Protein AF-A0A3L7NI67-F1 (afdb_monomer)

Foldseek 3Di:
DPVVCPDPVNVVVVVVVVVVVVVVVVVVPPPPPDPPDDPQLVVQLVVLVVVLVVVLVVLVVVLVVVCVVCVVCNVVSVVVSVVVNVVSVVVSVVSNVVSHDDD

Solvent-accessible surface area (backbone atoms only — not comparable to full-atom values): 5969 Å² total; per-residue (Å²): 139,71,75,68,75,75,31,71,68,51,52,51,52,53,51,52,52,49,48,52,59,57,48,53,62,59,68,68,63,63,74,73,88,68,60,95,72,68,62,69,36,65,50,45,36,51,53,51,51,52,54,46,53,53,52,51,51,54,51,50,52,55,44,52,55,49,28,71,75,40,61,93,50,26,70,60,47,52,52,53,47,50,54,55,46,50,54,53,49,54,53,44,54,54,51,42,60,70,29,48,83,83,130

Nearest PDB structures (foldseek):
  4cbk-assembly1_C  TM=9.359E-01  e=2.446E-02  Alkalihalophilus pseudofirmus OF4
  2wie-assembly1_A  TM=8.896E-01  e=1.909E-02  Limnospira platensis
  6vof-assembly1_S  TM=9.326E-01  e=3.775E-02  Spinacia oleracea
  8dbq-assembly1_O  TM=8.884E-01  e=4.274E-02  Escherichia coli
  6oqw-assembly1_S  TM=8.934E-01  e=4.838E-02  Escherichia coli

Sequence (103 aa):
MIRSILSFRTLSIIAAVSLTIFASNFAAAQDSGRSLIEFSSPFGVGLVVIGAAYGISKLAAAAYESMARQPEVAANIQLAMIIAAALIEGFTFYALFLCTPKA

Structure (mmCIF, N/CA/C/O backbone):
data_AF-A0A3L7NI67-F1
#
_entry.id   AF-A0A3L7NI67-F1
#
loop_
_atom_site.group_PDB
_atom_site.id
_atom_site.type_symbol
_atom_site.label_atom_id
_atom_site.label_alt_id
_atom_site.label_comp_id
_atom_site.label_asym_id
_atom_site.label_entity_id
_atom_site.label_seq_id
_atom_site.pdbx_PDB_ins_code
_atom_site.Cartn_x
_atom_site.Cartn_y
_atom_site.Cartn_z
_atom_site.occupancy
_atom_site.B_iso_or_equiv
_atom_site.auth_seq_id
_atom_site.auth_comp_id
_atom_site.auth_asym_id
_atom_site.auth_atom_id
_atom_site.pdbx_PDB_model_num
ATOM 1 N N . MET A 1 1 ? 62.500 17.463 -46.816 1.00 55.97 1 MET A N 1
ATOM 2 C CA . MET A 1 1 ? 61.966 16.619 -45.721 1.00 55.97 1 MET A CA 1
ATOM 3 C C . MET A 1 1 ? 60.449 16.345 -45.822 1.00 55.97 1 MET A C 1
ATOM 5 O O . MET A 1 1 ? 59.863 15.906 -44.849 1.00 55.97 1 MET A O 1
ATOM 9 N N . ILE A 1 2 ? 59.807 16.542 -46.992 1.00 59.53 2 ILE A N 1
ATOM 10 C CA . ILE A 1 2 ? 58.335 16.471 -47.166 1.00 59.53 2 ILE A CA 1
ATOM 11 C C . ILE A 1 2 ? 57.820 15.112 -47.699 1.00 59.53 2 ILE A C 1
ATOM 13 O O . ILE A 1 2 ? 56.635 14.814 -47.609 1.00 59.53 2 ILE A O 1
ATOM 17 N N . ARG A 1 3 ? 58.695 14.251 -48.246 1.00 59.72 3 ARG A N 1
ATOM 18 C CA . ARG A 1 3 ? 58.282 13.044 -48.997 1.00 59.72 3 ARG A CA 1
ATOM 19 C C . ARG A 1 3 ? 57.774 11.871 -48.140 1.00 59.72 3 ARG A C 1
ATOM 21 O O . ARG A 1 3 ? 57.184 10.953 -48.692 1.00 59.72 3 ARG A O 1
ATOM 28 N N . SER A 1 4 ? 57.969 11.896 -46.818 1.00 60.34 4 SER A N 1
ATOM 29 C CA . SER A 1 4 ? 57.535 10.806 -45.918 1.00 60.34 4 SER A CA 1
ATOM 30 C C . SER A 1 4 ? 56.039 10.875 -45.561 1.00 60.34 4 SER A C 1
ATOM 32 O O . SER A 1 4 ? 55.402 9.855 -45.301 1.00 60.34 4 SER A O 1
ATOM 34 N N . ILE A 1 5 ? 55.450 12.076 -45.610 1.00 60.53 5 ILE A N 1
ATOM 35 C CA . ILE A 1 5 ? 54.062 12.329 -45.188 1.00 60.53 5 ILE A CA 1
ATOM 36 C C . ILE A 1 5 ? 53.040 11.739 -46.182 1.00 60.53 5 ILE A C 1
ATOM 38 O O . ILE A 1 5 ? 51.957 11.343 -45.767 1.00 60.53 5 ILE A O 1
ATOM 42 N N . LEU A 1 6 ? 53.403 11.585 -47.464 1.00 63.88 6 LEU A N 1
ATOM 43 C CA . LEU A 1 6 ? 52.557 10.994 -48.518 1.00 63.88 6 LEU A CA 1
ATOM 44 C C . LEU A 1 6 ? 52.865 9.514 -48.831 1.00 63.88 6 LEU A C 1
ATOM 46 O O . LEU A 1 6 ? 52.426 8.991 -49.854 1.00 63.88 6 LEU A O 1
ATOM 50 N N . SER A 1 7 ? 53.636 8.820 -47.988 1.00 74.94 7 SER A N 1
ATOM 51 C CA . SER A 1 7 ? 53.918 7.394 -48.197 1.00 74.94 7 SER A CA 1
ATOM 52 C C . SER A 1 7 ? 52.623 6.571 -48.175 1.00 74.94 7 SER A C 1
ATOM 54 O O . SER A 1 7 ? 51.770 6.766 -47.310 1.00 74.94 7 SER A O 1
ATOM 56 N N . PHE A 1 8 ? 52.501 5.605 -49.093 1.00 74.38 8 PHE A N 1
ATOM 57 C CA . PHE A 1 8 ? 51.361 4.679 -49.197 1.00 74.38 8 PHE A CA 1
ATOM 58 C C . PHE A 1 8 ? 51.031 3.989 -47.860 1.00 74.38 8 PHE A C 1
ATOM 60 O O . PHE A 1 8 ? 49.870 3.716 -47.551 1.00 74.38 8 PHE A O 1
ATOM 67 N N . ARG A 1 9 ? 52.059 3.776 -47.025 1.00 73.31 9 ARG A N 1
ATOM 68 C CA . ARG A 1 9 ? 51.926 3.225 -45.670 1.00 73.31 9 ARG A CA 1
ATOM 69 C C . ARG A 1 9 ? 51.229 4.202 -44.721 1.00 73.31 9 ARG A C 1
ATOM 71 O O . ARG A 1 9 ? 50.341 3.796 -43.983 1.00 73.31 9 ARG A O 1
ATOM 78 N N . THR A 1 10 ? 51.594 5.480 -44.768 1.00 77.75 10 THR A N 1
ATOM 79 C CA . THR A 1 10 ? 50.996 6.536 -43.940 1.00 77.75 10 THR A CA 1
ATOM 80 C C . THR A 1 10 ? 49.548 6.794 -44.356 1.00 77.75 10 THR A C 1
ATOM 82 O O . THR A 1 10 ? 48.675 6.910 -43.500 1.00 77.75 10 THR A O 1
ATOM 85 N N . LEU A 1 11 ? 49.266 6.785 -45.663 1.00 79.88 11 LEU A N 1
ATOM 86 C CA . LEU A 1 11 ? 47.912 6.978 -46.186 1.00 79.88 11 LEU A CA 1
ATOM 87 C C . LEU A 1 11 ? 46.977 5.810 -45.826 1.00 79.88 11 LEU A C 1
ATOM 89 O O . LEU A 1 11 ? 45.840 6.045 -45.427 1.00 79.88 11 LEU A O 1
ATOM 93 N N . SER A 1 12 ? 47.472 4.567 -45.880 1.00 79.38 12 SER A N 1
ATOM 94 C CA . SER A 1 12 ? 46.704 3.384 -45.453 1.00 79.38 12 SER A CA 1
ATOM 95 C C . SER A 1 12 ? 46.355 3.414 -43.962 1.00 79.38 12 SER A C 1
ATOM 97 O O . SER A 1 12 ? 45.241 3.060 -43.587 1.00 79.38 12 SER A O 1
ATOM 99 N N . ILE A 1 13 ? 47.275 3.877 -43.108 1.00 81.94 13 ILE A N 1
ATOM 100 C CA . ILE A 1 13 ? 47.022 3.998 -41.663 1.00 81.94 13 ILE A CA 1
ATOM 101 C C . ILE A 1 13 ? 45.980 5.090 -41.388 1.00 81.94 13 ILE A C 1
ATOM 103 O O . ILE A 1 13 ? 45.050 4.863 -40.621 1.00 81.94 13 ILE A O 1
ATOM 107 N N . ILE A 1 14 ? 46.082 6.247 -42.049 1.00 85.31 14 ILE A N 1
ATOM 108 C CA . ILE A 1 14 ? 45.112 7.345 -41.893 1.00 85.31 14 ILE A CA 1
ATOM 109 C C . ILE A 1 14 ? 43.720 6.928 -42.387 1.00 85.31 14 ILE A C 1
ATOM 111 O O . ILE A 1 14 ? 42.723 7.244 -41.737 1.00 85.31 14 ILE A O 1
ATOM 115 N N . ALA A 1 15 ? 43.641 6.191 -43.498 1.00 84.25 15 ALA A N 1
ATOM 116 C CA . ALA A 1 15 ? 42.383 5.664 -44.019 1.00 84.25 15 ALA A CA 1
ATOM 117 C C . ALA A 1 15 ? 41.755 4.634 -43.066 1.00 84.25 15 ALA A C 1
ATOM 119 O O . ALA A 1 15 ? 40.558 4.710 -42.800 1.00 84.25 15 ALA A O 1
ATOM 120 N N . ALA A 1 16 ? 42.555 3.725 -42.497 1.00 81.06 16 ALA A N 1
ATOM 121 C CA . ALA A 1 16 ? 42.079 2.749 -41.518 1.00 81.06 16 ALA A CA 1
ATOM 122 C C . ALA A 1 16 ? 41.579 3.420 -40.227 1.0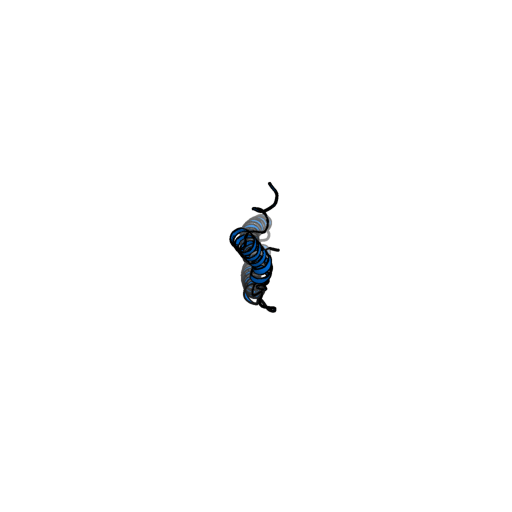0 81.06 16 ALA A C 1
ATOM 124 O O . ALA A 1 16 ? 40.510 3.069 -39.740 1.00 81.06 16 ALA A O 1
ATOM 125 N N . VAL A 1 17 ? 42.302 4.422 -39.715 1.00 83.44 17 VAL A N 1
ATOM 126 C CA . VAL A 1 17 ? 41.899 5.192 -38.523 1.00 83.44 17 VAL A CA 1
ATOM 127 C C . VAL A 1 17 ? 40.653 6.038 -38.794 1.00 83.44 17 VAL A C 1
ATOM 129 O O . VAL A 1 17 ? 39.755 6.111 -37.961 1.00 83.44 17 VAL A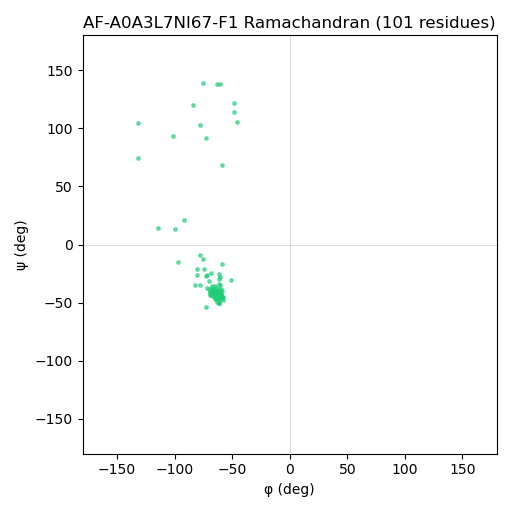 O 1
ATOM 132 N N . SER A 1 18 ? 40.548 6.653 -39.972 1.00 80.00 18 SER A N 1
ATOM 133 C CA . SER A 1 18 ? 39.346 7.412 -40.341 1.00 80.00 18 SER A CA 1
ATOM 134 C C . SER A 1 18 ? 38.137 6.492 -40.496 1.00 80.00 18 SER A C 1
ATOM 136 O O . SER A 1 18 ? 37.050 6.843 -40.049 1.00 80.00 18 SER A O 1
ATOM 138 N N . LEU A 1 19 ? 38.322 5.298 -41.068 1.00 79.06 19 LEU A N 1
ATOM 139 C CA . LEU A 1 19 ? 37.263 4.302 -41.213 1.00 79.06 19 LEU A CA 1
ATOM 140 C C . LEU A 1 19 ? 36.801 3.758 -39.858 1.00 79.06 19 LEU A C 1
ATOM 142 O O . LEU A 1 19 ? 35.599 3.599 -39.668 1.00 79.06 19 LEU A O 1
ATOM 146 N N . THR A 1 20 ? 37.706 3.514 -38.904 1.00 73.69 20 THR A N 1
ATOM 147 C CA . THR A 1 20 ? 37.312 3.073 -37.557 1.00 73.69 20 THR A CA 1
ATOM 148 C C . THR A 1 20 ? 36.559 4.163 -36.799 1.00 73.69 20 THR A C 1
ATOM 150 O O . THR A 1 20 ? 35.548 3.851 -36.177 1.00 73.69 20 THR A O 1
ATOM 153 N N . ILE A 1 21 ? 36.973 5.432 -36.915 1.00 76.44 21 ILE A N 1
ATOM 154 C CA . ILE A 1 21 ? 36.267 6.579 -36.314 1.00 76.44 21 ILE A CA 1
ATOM 155 C C . ILE A 1 21 ? 34.879 6.774 -36.953 1.00 76.44 21 ILE A C 1
ATOM 157 O O . ILE A 1 21 ? 33.893 7.024 -36.256 1.00 76.44 21 ILE A O 1
ATOM 161 N N . PHE A 1 22 ? 34.767 6.629 -38.275 1.00 71.44 22 PHE A N 1
ATOM 162 C CA . PHE A 1 22 ? 33.484 6.771 -38.969 1.00 71.44 22 PHE A CA 1
ATOM 163 C C . PHE A 1 22 ? 32.546 5.585 -38.694 1.00 71.44 22 PHE A C 1
ATOM 165 O O . PHE A 1 22 ? 31.348 5.778 -38.492 1.00 71.44 22 PHE A O 1
ATOM 172 N N . ALA A 1 23 ? 33.085 4.365 -38.609 1.00 68.19 23 ALA A N 1
ATOM 173 C CA . ALA A 1 23 ? 32.326 3.158 -38.286 1.00 68.19 23 ALA A CA 1
ATOM 174 C C . ALA A 1 23 ? 31.860 3.118 -36.820 1.00 68.19 23 ALA A C 1
ATOM 176 O O . ALA A 1 23 ? 30.770 2.608 -36.553 1.00 68.19 23 ALA A O 1
ATOM 177 N N . SER A 1 24 ? 32.613 3.702 -35.874 1.00 61.19 24 SER A N 1
ATOM 178 C CA . SER A 1 24 ? 32.171 3.798 -34.473 1.00 61.19 24 SER A CA 1
ATOM 179 C C . SER A 1 24 ? 30.878 4.601 -34.301 1.00 61.19 24 SER A C 1
ATOM 181 O O . SER A 1 24 ? 30.079 4.274 -33.427 1.00 61.19 24 SER A O 1
ATOM 183 N N . ASN A 1 25 ? 30.609 5.578 -35.175 1.00 60.25 25 ASN A N 1
ATOM 184 C CA . ASN A 1 25 ? 29.353 6.336 -35.148 1.00 60.25 25 ASN A CA 1
ATOM 185 C C . ASN A 1 25 ? 28.149 5.509 -35.635 1.00 60.25 25 ASN A C 1
ATOM 187 O O . ASN A 1 25 ? 27.028 5.758 -35.206 1.00 60.25 25 ASN A O 1
ATOM 191 N N . PHE A 1 26 ? 28.368 4.512 -36.499 1.00 57.12 26 PHE A N 1
ATOM 192 C CA . PHE A 1 26 ? 27.305 3.638 -37.010 1.00 57.12 26 PHE A CA 1
ATOM 193 C C . PHE A 1 26 ? 26.968 2.510 -36.020 1.00 57.12 26 PHE A C 1
ATOM 195 O O . PHE A 1 26 ? 25.805 2.156 -35.861 1.00 57.12 26 PHE A O 1
ATOM 202 N N . ALA A 1 27 ? 27.966 1.993 -35.291 1.00 54.97 27 ALA A N 1
ATOM 203 C CA . ALA A 1 27 ? 27.757 1.004 -34.227 1.00 54.97 27 ALA A CA 1
ATOM 204 C C . ALA A 1 27 ? 27.027 1.580 -32.994 1.00 54.97 27 ALA A C 1
ATOM 206 O O . ALA A 1 27 ? 26.362 0.843 -32.271 1.00 54.97 27 ALA A O 1
ATOM 207 N N . ALA A 1 28 ? 27.114 2.896 -32.768 1.00 56.88 28 ALA A N 1
ATOM 208 C CA . ALA A 1 28 ? 26.375 3.594 -31.714 1.00 56.88 28 ALA A CA 1
ATOM 209 C C . ALA A 1 28 ? 24.894 3.858 -32.064 1.00 56.88 28 ALA A C 1
ATOM 211 O O . ALA A 1 28 ? 24.131 4.268 -31.194 1.00 56.88 28 ALA A O 1
ATOM 212 N N . ALA A 1 29 ? 24.477 3.612 -33.313 1.00 51.41 29 ALA A N 1
ATOM 213 C CA . ALA A 1 29 ? 23.098 3.775 -33.780 1.00 51.41 29 ALA A CA 1
ATOM 214 C C . ALA A 1 29 ? 22.261 2.488 -33.649 1.00 51.41 29 ALA A C 1
ATOM 216 O O . ALA A 1 29 ? 21.251 2.324 -34.334 1.00 51.41 29 ALA A O 1
ATOM 217 N N . GLN A 1 30 ? 22.671 1.559 -32.781 1.00 53.16 30 GLN A N 1
ATOM 218 C CA . GLN A 1 30 ? 21.797 0.478 -32.351 1.00 53.16 30 GLN A CA 1
ATOM 219 C C . GLN A 1 30 ? 20.757 1.085 -31.411 1.00 53.16 30 GLN A C 1
ATOM 221 O O . GLN A 1 30 ? 21.010 1.235 -30.218 1.00 53.16 30 GLN A O 1
ATOM 226 N N . ASP A 1 31 ? 19.624 1.490 -31.993 1.00 50.50 31 ASP A N 1
ATOM 227 C CA . ASP A 1 31 ? 18.414 1.896 -31.284 1.00 50.50 31 ASP A CA 1
ATOM 228 C C . ASP A 1 31 ? 18.150 0.859 -30.194 1.00 50.50 31 ASP A C 1
ATOM 230 O O . ASP A 1 31 ? 17.841 -0.307 -30.464 1.00 50.50 31 ASP A O 1
ATOM 234 N N . SER A 1 32 ? 18.438 1.258 -28.956 1.00 57.69 32 SER A N 1
ATOM 235 C CA . SER A 1 32 ? 18.229 0.467 -27.756 1.00 57.69 32 SER A CA 1
ATOM 236 C C . SER A 1 32 ? 16.815 -0.065 -27.861 1.00 57.69 32 SER A C 1
ATOM 238 O O . SER A 1 32 ? 15.913 0.760 -27.872 1.00 57.69 32 SER A O 1
ATOM 240 N N . GLY A 1 33 ? 16.623 -1.382 -27.997 1.00 57.22 33 GLY A N 1
ATOM 241 C CA . GLY A 1 33 ? 15.329 -2.029 -28.242 1.00 57.22 33 GLY A CA 1
ATOM 242 C C . GLY A 1 33 ? 14.292 -1.743 -27.153 1.00 57.22 33 GLY A C 1
ATOM 243 O O . GLY A 1 33 ? 13.923 -2.623 -26.379 1.00 57.22 33 GLY A O 1
ATOM 244 N N . ARG A 1 34 ? 13.836 -0.495 -27.071 1.00 61.62 34 ARG A N 1
ATOM 245 C CA . ARG A 1 34 ? 12.794 -0.002 -26.195 1.00 61.62 34 ARG A CA 1
ATOM 246 C C . ARG A 1 34 ? 11.523 -0.458 -26.863 1.00 61.62 34 ARG A C 1
ATOM 248 O O . ARG A 1 34 ? 11.109 0.088 -27.884 1.00 61.62 34 ARG A O 1
ATOM 255 N N . SER A 1 35 ? 10.942 -1.516 -26.310 1.00 69.50 35 SER A N 1
ATOM 256 C CA . SER A 1 35 ? 9.592 -1.907 -26.677 1.00 69.50 35 SER A CA 1
ATOM 257 C C . SER A 1 35 ? 8.714 -0.660 -26.611 1.00 69.50 35 SER A C 1
ATOM 259 O O . SER A 1 35 ? 8.630 -0.023 -25.562 1.00 69.50 35 SER A O 1
ATOM 261 N N . LEU A 1 36 ? 8.069 -0.304 -27.725 1.00 67.00 36 LEU A N 1
ATOM 262 C CA . LEU A 1 36 ? 7.139 0.830 -27.776 1.00 67.00 36 LEU A CA 1
ATOM 263 C C . LEU A 1 36 ? 5.974 0.648 -26.785 1.00 67.00 36 LEU A C 1
ATOM 265 O O . LEU A 1 36 ? 5.283 1.608 -26.457 1.00 67.00 36 LEU A O 1
ATOM 269 N N . ILE A 1 37 ? 5.774 -0.584 -26.300 1.00 70.00 37 ILE A N 1
ATOM 270 C CA . ILE A 1 37 ? 4.844 -0.926 -25.231 1.00 70.00 37 ILE A CA 1
ATOM 271 C C . ILE A 1 37 ? 5.562 -1.821 -24.210 1.00 70.00 37 ILE A C 1
ATOM 273 O O . ILE A 1 37 ? 5.798 -3.007 -24.451 1.00 70.00 37 ILE A O 1
ATOM 277 N N . GLU A 1 38 ? 5.919 -1.261 -23.057 1.00 72.81 38 GLU A N 1
ATOM 278 C CA . GLU A 1 38 ? 6.521 -1.996 -21.942 1.00 72.81 38 GLU A CA 1
ATOM 279 C C . GLU A 1 38 ? 5.449 -2.280 -20.876 1.00 72.81 38 GLU A C 1
ATOM 281 O O . GLU A 1 38 ? 5.147 -1.449 -20.024 1.00 72.81 38 GLU A O 1
ATOM 286 N N . PHE A 1 39 ? 4.817 -3.456 -20.949 1.00 74.75 39 PHE A N 1
ATOM 287 C CA . PHE A 1 39 ? 3.720 -3.831 -20.043 1.00 74.75 39 PHE A CA 1
ATOM 288 C C . PHE A 1 39 ? 4.174 -4.195 -18.625 1.00 74.75 39 PHE A C 1
ATOM 290 O O . PHE A 1 39 ? 3.366 -4.158 -17.700 1.00 74.75 39 PHE A O 1
ATOM 297 N N . SER A 1 40 ? 5.443 -4.558 -18.438 1.00 80.88 40 SER A N 1
ATOM 298 C CA . SER A 1 40 ? 5.972 -5.086 -17.174 1.00 80.88 40 SER A CA 1
ATOM 299 C C . SER A 1 40 ? 5.812 -4.102 -16.011 1.00 80.88 40 SER A C 1
ATOM 301 O O . SER A 1 40 ? 5.350 -4.486 -14.936 1.00 80.88 40 SER A O 1
ATOM 303 N N . SER A 1 41 ? 6.141 -2.829 -16.232 1.00 85.94 41 SER A N 1
ATOM 304 C CA . SER A 1 41 ? 6.102 -1.807 -15.185 1.00 85.94 41 SER A CA 1
ATOM 305 C C . SER A 1 41 ? 4.671 -1.387 -14.797 1.00 85.94 41 SER A C 1
ATOM 307 O O . SER A 1 41 ? 4.327 -1.527 -13.617 1.00 85.94 41 SER A O 1
ATOM 309 N N . PRO A 1 42 ? 3.784 -0.967 -15.728 1.00 88.69 42 PRO A N 1
ATOM 310 C CA . PRO A 1 42 ? 2.403 -0.613 -15.385 1.00 88.69 42 PRO A CA 1
ATOM 311 C C . PRO A 1 42 ? 1.619 -1.777 -14.769 1.00 88.69 42 PRO A C 1
ATOM 313 O O . PRO A 1 42 ? 0.803 -1.571 -13.871 1.00 88.69 42 PRO A O 1
ATOM 316 N N . PHE A 1 43 ? 1.883 -3.009 -15.216 1.00 91.44 43 PHE A N 1
ATOM 317 C CA . PHE A 1 43 ? 1.252 -4.199 -14.652 1.00 91.44 43 PHE A CA 1
ATOM 318 C C . PHE A 1 43 ? 1.686 -4.447 -13.202 1.00 91.44 43 PHE A C 1
ATOM 320 O O . PHE A 1 43 ? 0.837 -4.683 -12.341 1.00 91.44 43 PHE A O 1
ATOM 327 N N . GLY A 1 44 ? 2.986 -4.326 -12.909 1.00 91.62 44 GLY A N 1
ATOM 328 C CA . GLY A 1 44 ? 3.505 -4.423 -11.542 1.00 91.62 44 GLY A CA 1
ATOM 329 C C . GLY A 1 44 ? 2.886 -3.379 -10.611 1.00 91.62 44 GLY A C 1
ATOM 330 O O . GLY A 1 44 ? 2.410 -3.725 -9.529 1.00 91.62 44 GLY A O 1
ATOM 331 N N . VAL A 1 45 ? 2.797 -2.125 -11.067 1.00 94.25 45 VAL A N 1
ATOM 332 C CA . VAL A 1 45 ? 2.118 -1.044 -10.333 1.00 94.25 45 VAL A CA 1
ATOM 333 C C . VAL A 1 45 ? 0.656 -1.402 -10.047 1.00 94.25 45 VAL A C 1
ATOM 335 O O . VAL A 1 45 ? 0.215 -1.293 -8.904 1.00 94.25 45 VAL A O 1
ATOM 338 N N . GLY A 1 46 ? -0.087 -1.887 -11.047 1.00 94.56 46 GLY A N 1
ATOM 339 C CA . GLY A 1 46 ? -1.488 -2.283 -10.880 1.00 94.56 46 GLY A CA 1
ATOM 340 C C . GLY A 1 46 ? -1.686 -3.367 -9.816 1.00 94.56 46 GLY A C 1
ATOM 341 O O . GLY A 1 46 ? -2.559 -3.235 -8.957 1.00 94.56 46 GLY A O 1
ATOM 342 N N . LEU A 1 47 ? -0.845 -4.405 -9.817 1.00 95.62 47 LEU A N 1
ATOM 343 C CA . LEU A 1 47 ? -0.913 -5.477 -8.818 1.00 95.62 47 LEU A CA 1
ATOM 344 C C . LEU A 1 47 ? -0.619 -4.978 -7.399 1.00 95.62 47 LEU A C 1
ATOM 346 O O . LEU A 1 47 ? -1.332 -5.346 -6.462 1.00 95.62 47 LEU A O 1
ATOM 350 N N . VAL A 1 48 ? 0.394 -4.121 -7.240 1.00 96.88 48 VAL A N 1
ATOM 351 C CA . VAL A 1 48 ? 0.737 -3.519 -5.943 1.00 96.88 48 VAL A CA 1
ATOM 352 C C . VAL A 1 48 ? -0.437 -2.699 -5.402 1.00 96.88 48 VAL A C 1
ATOM 354 O O . VAL A 1 48 ? -0.822 -2.876 -4.244 1.00 96.88 48 VAL A O 1
ATOM 357 N N . VAL A 1 49 ? -1.057 -1.860 -6.240 1.00 96.69 49 VAL A N 1
ATOM 358 C CA . VAL A 1 49 ? -2.209 -1.032 -5.842 1.00 96.69 49 VAL A CA 1
ATOM 359 C C . VAL A 1 49 ? -3.403 -1.892 -5.431 1.00 96.69 49 VAL A C 1
ATOM 361 O O . VAL A 1 49 ? -4.029 -1.606 -4.412 1.00 96.69 49 VAL A O 1
ATOM 364 N N . ILE A 1 50 ? -3.707 -2.963 -6.171 1.00 97.75 50 ILE A N 1
ATOM 365 C CA . ILE A 1 50 ? -4.815 -3.872 -5.833 1.00 97.75 50 ILE A CA 1
ATOM 366 C C . ILE A 1 50 ? -4.578 -4.534 -4.468 1.00 97.75 50 ILE A C 1
ATOM 368 O O . ILE A 1 50 ? -5.484 -4.556 -3.632 1.00 97.75 50 ILE A O 1
ATOM 372 N N . GLY A 1 51 ? -3.365 -5.035 -4.218 1.00 96.25 51 GLY A N 1
ATOM 373 C CA . GLY A 1 51 ? -3.011 -5.647 -2.935 1.00 96.25 51 GLY A CA 1
ATOM 374 C C . GLY A 1 51 ? -3.125 -4.666 -1.764 1.00 96.25 51 GLY A C 1
ATOM 375 O O . GLY A 1 51 ? -3.734 -4.989 -0.741 1.00 96.25 51 GLY A O 1
ATOM 376 N N . ALA A 1 52 ? -2.608 -3.447 -1.936 1.00 97.69 52 ALA A N 1
ATOM 377 C CA . ALA A 1 52 ? -2.673 -2.395 -0.925 1.00 97.69 52 ALA A CA 1
ATOM 378 C C . ALA A 1 52 ? -4.117 -1.960 -0.631 1.00 97.69 52 ALA A C 1
ATOM 380 O O . ALA A 1 52 ? -4.522 -1.911 0.532 1.00 97.69 52 ALA A O 1
ATOM 381 N N . ALA A 1 53 ? -4.917 -1.718 -1.677 1.00 97.75 53 ALA A N 1
ATOM 382 C CA . ALA A 1 53 ? -6.325 -1.341 -1.564 1.00 97.75 53 ALA A CA 1
ATOM 383 C C . ALA A 1 53 ? -7.156 -2.419 -0.847 1.00 97.75 53 ALA A C 1
ATOM 385 O O . ALA A 1 53 ? -7.996 -2.113 0.007 1.00 97.75 53 ALA A O 1
ATOM 386 N N . TYR A 1 54 ? -6.900 -3.694 -1.144 1.00 97.94 54 TYR A N 1
ATOM 387 C CA . TYR A 1 54 ? -7.556 -4.798 -0.447 1.00 97.94 54 TYR A CA 1
ATOM 388 C C . TYR A 1 54 ? -7.157 -4.863 1.037 1.00 97.94 54 TYR A C 1
ATOM 390 O O . TYR A 1 54 ? -8.023 -4.979 1.904 1.00 97.94 54 TYR A O 1
ATOM 398 N N . GLY A 1 55 ? -5.866 -4.726 1.352 1.00 96.94 55 GLY A N 1
ATOM 399 C CA . GLY A 1 55 ? -5.382 -4.734 2.735 1.00 96.94 55 GLY A CA 1
ATOM 400 C C . GLY A 1 55 ? -5.958 -3.592 3.577 1.00 96.94 55 GLY A C 1
ATOM 401 O O . GLY A 1 55 ? -6.523 -3.833 4.648 1.00 96.94 55 GLY A O 1
ATOM 402 N N . ILE A 1 56 ? -5.873 -2.354 3.076 1.00 97.94 56 ILE A N 1
ATOM 403 C CA . ILE A 1 56 ? -6.322 -1.168 3.816 1.00 97.94 56 ILE A CA 1
ATOM 404 C C . ILE A 1 56 ? -7.844 -1.144 4.002 1.00 97.94 56 ILE A C 1
ATOM 406 O O . ILE A 1 56 ? -8.323 -0.794 5.079 1.00 97.94 56 ILE A O 1
ATOM 410 N N . SER A 1 57 ? -8.619 -1.578 3.001 1.00 97.56 57 SER A N 1
ATOM 411 C CA . SER A 1 57 ? -10.085 -1.606 3.100 1.00 97.56 57 SER A CA 1
ATOM 412 C C . SER A 1 57 ? -10.574 -2.602 4.153 1.00 97.56 57 SER A C 1
ATOM 414 O O . SER A 1 57 ? -11.467 -2.280 4.937 1.00 97.56 57 SER A O 1
ATOM 416 N N . LYS A 1 58 ? -9.958 -3.789 4.236 1.00 98.00 58 LYS A N 1
ATOM 417 C CA . LYS A 1 58 ? -10.261 -4.784 5.276 1.00 98.00 58 LYS A CA 1
ATOM 418 C C . LYS A 1 58 ? -9.902 -4.281 6.671 1.00 98.00 58 LYS A C 1
ATOM 420 O O . LYS A 1 58 ? -10.691 -4.473 7.597 1.00 98.00 58 LYS A O 1
ATOM 425 N N . LEU A 1 59 ? -8.744 -3.638 6.804 1.00 98.12 59 LEU A N 1
ATOM 426 C CA . LEU A 1 59 ? -8.295 -3.035 8.055 1.00 98.12 59 LEU A CA 1
ATOM 427 C C . LEU A 1 59 ? -9.262 -1.942 8.529 1.00 98.12 59 LEU A C 1
ATOM 429 O O . LEU A 1 59 ? -9.730 -1.990 9.666 1.00 98.12 59 LEU A O 1
ATOM 433 N N . ALA A 1 60 ? -9.616 -1.008 7.644 1.00 97.88 60 ALA A N 1
ATOM 434 C CA . ALA A 1 60 ? -10.542 0.076 7.949 1.00 97.88 60 ALA A CA 1
ATOM 435 C C . ALA A 1 60 ? -11.934 -0.454 8.323 1.00 97.88 60 ALA A C 1
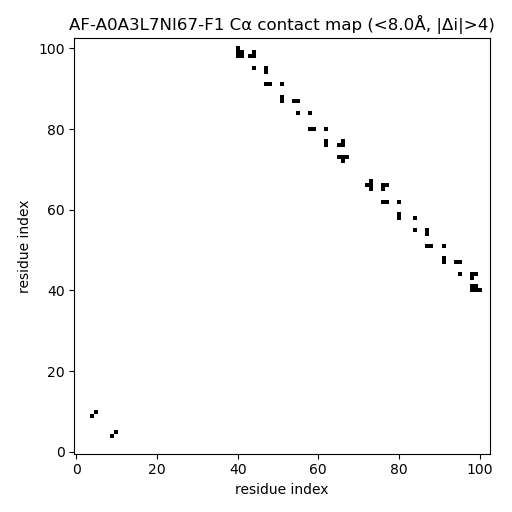ATOM 437 O O . ALA A 1 60 ? -12.491 -0.049 9.340 1.00 97.88 60 ALA A O 1
ATOM 438 N N . ALA A 1 61 ? -12.476 -1.411 7.561 1.00 98.38 61 ALA A N 1
ATOM 439 C CA . ALA A 1 61 ? -13.779 -2.009 7.856 1.00 98.38 61 ALA A CA 1
ATOM 440 C C . ALA A 1 61 ? -13.820 -2.666 9.249 1.00 98.38 61 ALA A C 1
ATOM 442 O O . ALA A 1 61 ? -14.760 -2.442 10.010 1.00 98.38 61 ALA A O 1
ATOM 443 N N . ALA A 1 62 ? -12.786 -3.435 9.609 1.00 98.25 62 ALA A N 1
ATOM 444 C CA . ALA A 1 62 ? -12.693 -4.072 10.923 1.00 98.25 62 ALA A CA 1
ATOM 445 C C . ALA A 1 62 ? -12.548 -3.050 12.064 1.00 98.25 62 ALA A C 1
ATOM 447 O O . ALA A 1 62 ? -13.151 -3.218 13.129 1.00 98.25 62 ALA A O 1
ATOM 448 N N . ALA A 1 63 ? -11.777 -1.984 11.838 1.00 98.38 63 ALA A N 1
ATOM 449 C CA . ALA A 1 63 ? -11.615 -0.908 12.805 1.00 98.38 63 ALA A CA 1
ATOM 450 C C . ALA A 1 63 ? -12.937 -0.160 13.028 1.00 98.38 63 ALA A C 1
ATOM 452 O O . ALA A 1 63 ? -13.336 0.023 14.175 1.00 98.38 63 ALA A O 1
ATOM 453 N N . TYR A 1 64 ? -13.653 0.211 11.961 1.00 98.00 64 TYR A N 1
ATOM 454 C CA . TYR A 1 64 ? -14.933 0.917 12.070 1.00 98.00 64 TYR A CA 1
ATOM 455 C C . TYR A 1 64 ? -16.010 0.090 12.774 1.00 98.00 64 TYR A C 1
ATOM 457 O O . TYR A 1 64 ? -16.670 0.611 13.670 1.00 98.00 64 TYR A O 1
ATOM 465 N N . GLU A 1 65 ? -16.138 -1.199 12.451 1.00 98.38 65 GLU A N 1
ATOM 466 C CA . GLU A 1 65 ? -17.059 -2.101 13.156 1.00 98.38 65 GLU A CA 1
ATOM 467 C C . GLU A 1 65 ? -16.717 -2.200 14.654 1.00 98.38 65 GLU A C 1
ATOM 469 O O . GLU A 1 65 ? -17.599 -2.138 15.511 1.00 98.38 65 GLU A O 1
ATOM 474 N N . SER A 1 66 ? -15.428 -2.307 14.990 1.00 97.88 66 SER A N 1
ATOM 475 C CA . SER A 1 66 ? -14.980 -2.390 16.386 1.00 97.88 66 SER A CA 1
ATOM 476 C C . SER A 1 66 ? -15.239 -1.087 17.150 1.00 97.88 66 SER A C 1
ATOM 478 O O . SER A 1 66 ? -15.724 -1.132 18.279 1.00 97.88 66 SER A O 1
ATOM 480 N N . MET A 1 67 ? -14.985 0.071 16.528 1.00 98.56 67 MET A N 1
ATOM 481 C CA . MET A 1 67 ? -15.268 1.387 17.116 1.00 98.56 67 MET A CA 1
ATOM 482 C C . MET A 1 67 ? -16.768 1.621 17.317 1.00 98.56 67 MET A C 1
ATOM 484 O O . MET A 1 67 ? -17.160 2.227 18.310 1.00 98.56 67 MET A O 1
ATOM 488 N N . ALA A 1 68 ? -17.612 1.120 16.410 1.00 98.12 68 ALA A N 1
ATOM 489 C CA . ALA A 1 68 ? -19.062 1.199 16.555 1.00 98.12 68 ALA A CA 1
ATOM 490 C C . ALA A 1 68 ? -19.581 0.338 17.721 1.00 98.12 68 ALA A C 1
ATOM 492 O O . ALA A 1 68 ? -20.526 0.732 18.402 1.00 98.12 68 ALA A O 1
ATOM 493 N N . ARG A 1 69 ? -18.962 -0.826 17.968 1.00 98.19 69 ARG A N 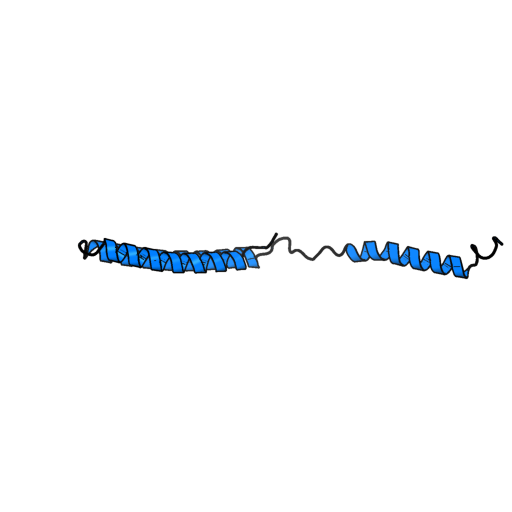1
ATOM 494 C CA . ARG A 1 69 ? -19.332 -1.732 19.072 1.00 98.19 69 ARG A CA 1
ATOM 495 C C . ARG A 1 69 ? -18.820 -1.280 20.435 1.00 98.19 69 ARG A C 1
ATOM 497 O O . ARG A 1 69 ? -19.486 -1.551 21.428 1.00 98.19 69 ARG A O 1
ATOM 504 N N . GLN A 1 70 ? -17.640 -0.667 20.476 1.00 97.69 70 GLN A N 1
ATOM 505 C CA . GLN A 1 70 ? -16.975 -0.239 21.709 1.00 97.69 70 GLN A CA 1
ATOM 506 C C . GLN A 1 70 ? -16.497 1.214 21.575 1.00 97.69 70 GLN A C 1
ATOM 508 O O . GLN A 1 70 ? -15.299 1.468 21.388 1.00 97.69 70 GLN A O 1
ATOM 513 N N . PRO A 1 71 ? -17.424 2.189 21.632 1.00 97.06 71 PRO A N 1
ATOM 514 C CA . PRO A 1 71 ? -17.088 3.602 21.470 1.00 97.06 71 PRO A CA 1
ATOM 515 C C . PRO A 1 71 ? -16.110 4.108 22.543 1.00 97.06 71 PRO A C 1
ATOM 517 O O . PRO A 1 71 ? -15.309 5.001 22.270 1.00 97.06 71 PRO A O 1
ATOM 520 N N . GLU A 1 72 ? -16.114 3.511 23.736 1.00 98.19 72 GLU A N 1
ATOM 521 C CA . GLU A 1 72 ? -15.235 3.853 24.858 1.00 98.19 72 GLU A CA 1
ATOM 522 C C . GLU A 1 72 ? -13.738 3.667 24.564 1.00 98.19 72 GLU A C 1
ATOM 524 O O . GLU A 1 72 ? -12.905 4.349 25.160 1.00 98.19 72 GLU A O 1
ATOM 529 N N . VAL A 1 73 ? -13.381 2.787 23.624 1.00 98.00 73 VAL A N 1
ATOM 530 C CA . VAL A 1 73 ? -11.987 2.539 23.213 1.00 98.00 73 VAL A CA 1
ATOM 531 C C . VAL A 1 73 ? -11.718 2.949 21.764 1.00 98.00 73 VAL A C 1
ATOM 533 O O . VAL A 1 73 ? -10.668 2.613 21.211 1.00 98.00 73 VAL A O 1
ATOM 536 N N . ALA A 1 74 ? -12.619 3.718 21.144 1.00 98.06 74 ALA A N 1
ATOM 537 C CA . ALA A 1 74 ? -12.522 4.056 19.727 1.00 98.06 74 ALA A CA 1
ATOM 538 C C . ALA A 1 74 ? -11.219 4.787 19.363 1.00 98.06 74 ALA A C 1
ATOM 540 O O . ALA A 1 74 ? -10.592 4.460 18.358 1.00 98.06 74 ALA A O 1
ATOM 541 N N . ALA A 1 75 ? -10.753 5.708 20.213 1.00 98.19 75 ALA A N 1
ATOM 542 C CA . ALA A 1 75 ? -9.494 6.423 19.993 1.00 98.19 75 ALA A CA 1
ATOM 543 C C . ALA A 1 75 ? -8.274 5.480 19.962 1.00 98.19 75 ALA A C 1
ATOM 545 O O . ALA A 1 75 ? -7.380 5.643 19.131 1.00 98.19 75 ALA A O 1
ATOM 546 N N . ASN A 1 76 ? -8.258 4.453 20.819 1.00 98.38 76 ASN A N 1
ATOM 547 C CA . ASN A 1 76 ? -7.181 3.461 20.849 1.00 98.38 76 ASN A CA 1
ATOM 548 C C . ASN A 1 76 ? -7.203 2.583 19.590 1.00 98.38 76 ASN A C 1
ATOM 550 O O . ASN A 1 76 ? -6.153 2.317 19.005 1.00 98.38 76 ASN A O 1
ATOM 554 N N . ILE A 1 77 ? -8.398 2.175 19.143 1.00 98.38 77 ILE A N 1
ATOM 555 C CA . ILE A 1 77 ? -8.578 1.416 17.896 1.00 98.38 77 ILE A CA 1
ATOM 556 C C . ILE A 1 77 ? -8.127 2.254 16.697 1.00 98.38 77 ILE A C 1
ATOM 558 O O . ILE A 1 77 ? -7.392 1.753 15.848 1.00 98.38 77 ILE A O 1
ATOM 562 N N . GLN A 1 78 ? -8.516 3.531 16.638 1.00 98.25 78 GLN A N 1
ATOM 563 C CA . GLN A 1 78 ? -8.115 4.440 15.567 1.00 98.25 78 GLN A CA 1
ATOM 564 C C . GLN A 1 78 ? -6.593 4.605 15.512 1.00 98.25 78 GLN A C 1
ATOM 566 O O . GLN A 1 78 ? -6.014 4.551 14.428 1.00 98.25 78 GLN A O 1
ATOM 571 N N . LEU A 1 79 ? -5.930 4.757 16.660 1.00 98.38 79 LEU A N 1
ATOM 572 C CA . LEU A 1 79 ? -4.474 4.870 16.716 1.00 98.38 79 LEU A CA 1
ATOM 573 C C . LEU A 1 79 ? -3.785 3.583 16.237 1.00 98.38 79 LEU A C 1
ATOM 575 O O . LEU A 1 79 ? -2.881 3.648 15.403 1.00 98.38 79 LEU A O 1
ATOM 579 N N . ALA A 1 80 ? -4.244 2.414 16.692 1.00 98.06 80 ALA A N 1
ATOM 580 C CA . ALA A 1 80 ? -3.726 1.129 16.220 1.00 98.06 80 ALA A CA 1
ATOM 581 C C . ALA A 1 80 ? -3.949 0.934 14.706 1.00 98.06 80 ALA A C 1
ATOM 583 O O . ALA A 1 80 ? -3.047 0.483 13.998 1.00 98.06 80 ALA A O 1
ATOM 584 N N . MET A 1 81 ? -5.124 1.329 14.201 1.00 98.12 81 MET A N 1
ATOM 585 C CA . MET A 1 81 ? -5.467 1.318 12.778 1.00 98.12 81 MET A CA 1
ATOM 586 C C . MET A 1 81 ? -4.523 2.216 11.971 1.00 98.12 81 MET A C 1
ATOM 588 O O . MET A 1 81 ? -4.019 1.770 10.948 1.00 98.12 81 MET A O 1
ATOM 592 N N . ILE A 1 82 ? -4.244 3.443 12.424 1.00 97.81 82 ILE A N 1
ATOM 593 C CA . ILE A 1 82 ? -3.337 4.373 11.731 1.00 97.81 82 ILE A CA 1
ATOM 594 C C . ILE A 1 82 ? -1.909 3.821 11.688 1.00 97.81 82 ILE A C 1
ATOM 596 O O . ILE A 1 82 ? -1.264 3.906 10.647 1.00 97.81 82 ILE A O 1
ATOM 600 N N . ILE A 1 83 ? -1.416 3.215 12.775 1.00 98.00 83 ILE A N 1
ATOM 601 C CA . ILE A 1 83 ? -0.087 2.580 12.779 1.00 98.00 83 ILE A CA 1
ATOM 602 C C . ILE A 1 83 ? -0.050 1.450 11.748 1.00 98.00 83 ILE A C 1
ATOM 604 O O . ILE A 1 83 ? 0.831 1.412 10.895 1.00 98.00 83 ILE A O 1
ATOM 608 N N . ALA A 1 84 ? -1.024 0.545 11.775 1.00 97.81 84 ALA A N 1
ATOM 609 C CA . ALA A 1 84 ? -1.072 -0.551 10.815 1.00 97.81 84 ALA A CA 1
ATOM 610 C C . A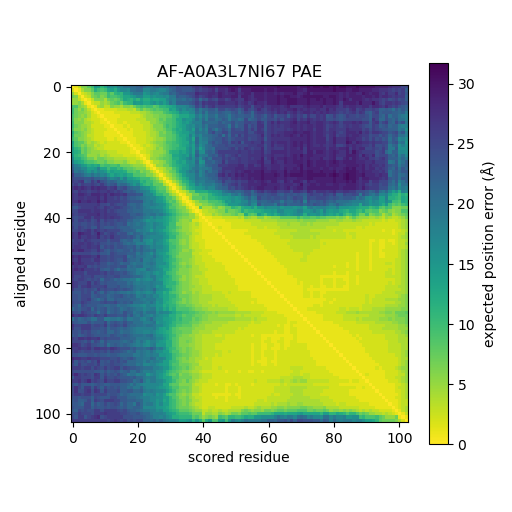LA A 1 84 ? -1.260 -0.058 9.363 1.00 97.81 84 ALA A C 1
ATOM 612 O O . ALA A 1 84 ? -0.625 -0.590 8.452 1.00 97.81 84 ALA A O 1
ATOM 613 N N . ALA A 1 85 ? -2.055 0.993 9.146 1.00 97.81 85 ALA A N 1
ATOM 614 C CA . ALA A 1 85 ? -2.205 1.658 7.854 1.00 97.81 85 ALA A CA 1
ATOM 615 C C . ALA A 1 85 ? -0.877 2.247 7.363 1.00 97.81 85 ALA A C 1
ATOM 617 O O . ALA A 1 85 ? -0.501 2.004 6.222 1.00 97.81 85 ALA A O 1
ATOM 618 N N . ALA A 1 86 ? -0.120 2.926 8.228 1.00 97.94 86 ALA A N 1
ATOM 619 C CA . ALA A 1 86 ? 1.188 3.483 7.886 1.00 97.94 86 ALA A CA 1
ATOM 620 C C . ALA A 1 86 ? 2.203 2.400 7.481 1.00 97.94 86 ALA A C 1
ATOM 622 O O . ALA A 1 86 ? 3.030 2.622 6.599 1.00 97.94 86 ALA A O 1
ATOM 623 N N . LEU A 1 87 ? 2.129 1.209 8.081 1.00 97.12 87 LEU A N 1
ATOM 624 C CA . LEU A 1 87 ? 2.959 0.059 7.705 1.00 97.12 87 LEU A CA 1
ATOM 625 C C . LEU A 1 87 ? 2.568 -0.493 6.321 1.00 97.12 87 LEU A C 1
ATOM 627 O O . LEU A 1 87 ? 3.452 -0.790 5.512 1.00 97.12 87 LEU A O 1
ATOM 631 N N . ILE A 1 88 ? 1.265 -0.583 6.022 1.00 96.88 88 ILE A N 1
ATOM 632 C CA . ILE A 1 88 ? 0.761 -0.967 4.690 1.00 96.88 88 ILE A CA 1
ATOM 633 C C . ILE A 1 88 ? 1.183 0.072 3.646 1.00 96.88 88 ILE A C 1
ATOM 635 O O . ILE A 1 88 ? 1.731 -0.294 2.605 1.00 96.88 88 ILE A O 1
ATOM 639 N N . GLU A 1 89 ? 0.965 1.358 3.920 1.00 96.44 89 GLU A N 1
ATOM 640 C CA . GLU A 1 89 ? 1.333 2.450 3.019 1.00 96.44 89 GLU A CA 1
ATOM 641 C C . GLU A 1 89 ? 2.844 2.502 2.791 1.00 96.44 89 GLU A C 1
ATOM 643 O O . GLU A 1 8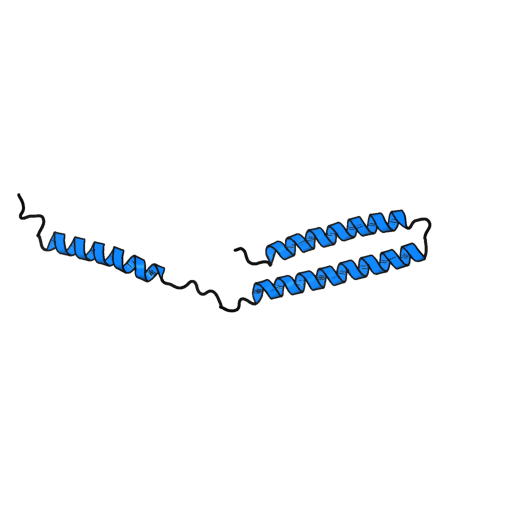9 ? 3.274 2.554 1.642 1.00 96.44 89 GLU A O 1
ATOM 648 N N . GLY A 1 90 ? 3.663 2.399 3.842 1.00 96.56 90 GLY A N 1
ATOM 649 C CA . GLY A 1 90 ? 5.123 2.431 3.733 1.00 96.56 90 GLY A CA 1
ATOM 650 C C . GLY A 1 90 ? 5.681 1.316 2.843 1.00 96.56 90 GLY A C 1
ATOM 651 O O . GLY A 1 90 ? 6.483 1.580 1.944 1.00 96.56 90 GLY A O 1
ATOM 652 N N . PHE A 1 91 ?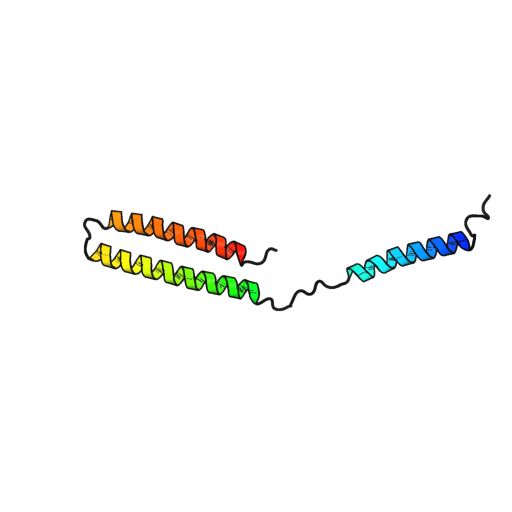 5.212 0.076 3.029 1.00 96.00 91 PHE A N 1
ATOM 653 C CA . PHE A 1 91 ? 5.576 -1.037 2.146 1.00 96.00 91 PHE A CA 1
ATOM 654 C C . PHE A 1 91 ? 5.075 -0.819 0.710 1.00 96.00 91 PHE A C 1
ATOM 656 O O . PHE A 1 91 ? 5.818 -1.046 -0.246 1.00 96.00 91 PHE A O 1
ATOM 663 N N . THR A 1 92 ? 3.838 -0.341 0.554 1.00 97.38 92 THR A N 1
ATOM 664 C CA . THR A 1 92 ? 3.225 -0.086 -0.759 1.00 97.38 92 THR A CA 1
ATOM 665 C C . THR A 1 92 ? 4.001 0.971 -1.536 1.00 97.38 92 THR A C 1
ATOM 667 O O . THR A 1 92 ? 4.318 0.758 -2.703 1.00 97.38 92 THR A O 1
ATOM 670 N N . PHE A 1 93 ? 4.373 2.081 -0.895 1.00 96.06 93 PHE A N 1
ATOM 671 C CA . PHE A 1 93 ? 5.185 3.131 -1.510 1.00 96.06 93 PHE A CA 1
ATOM 672 C C . PHE A 1 93 ? 6.543 2.602 -1.973 1.00 96.06 93 PHE A C 1
ATOM 674 O O . PHE A 1 93 ? 6.969 2.909 -3.088 1.00 96.06 93 PHE A O 1
ATOM 681 N N . TYR A 1 94 ? 7.205 1.772 -1.162 1.00 96.56 94 TYR A N 1
ATOM 682 C CA . TYR A 1 94 ? 8.465 1.146 -1.561 1.00 96.56 94 TYR A CA 1
ATOM 683 C C . TYR A 1 94 ? 8.286 0.198 -2.758 1.00 96.56 94 TYR A C 1
ATOM 685 O O . TYR A 1 94 ? 9.059 0.258 -3.714 1.00 96.56 94 TYR A O 1
ATOM 693 N N . ALA A 1 95 ? 7.238 -0.628 -2.760 1.00 96.19 95 ALA A N 1
ATOM 694 C CA . ALA A 1 95 ? 6.931 -1.514 -3.882 1.00 96.19 95 ALA A CA 1
ATOM 695 C C . ALA A 1 95 ? 6.608 -0.733 -5.171 1.00 96.19 95 ALA A C 1
ATOM 697 O O . ALA A 1 95 ? 7.122 -1.065 -6.238 1.00 96.19 95 ALA A O 1
ATOM 698 N N . LEU A 1 96 ? 5.830 0.351 -5.076 1.00 95.00 96 LEU A N 1
ATOM 699 C CA . LEU A 1 96 ? 5.547 1.242 -6.205 1.00 95.00 96 LEU A CA 1
ATOM 700 C C . LEU A 1 96 ? 6.821 1.880 -6.759 1.00 95.00 96 LEU A C 1
ATOM 702 O O . LEU A 1 96 ? 6.999 1.929 -7.976 1.00 95.00 96 LEU A O 1
ATOM 706 N N . PHE A 1 97 ? 7.732 2.317 -5.887 1.00 93.50 97 PHE A N 1
ATOM 707 C CA . PHE A 1 97 ? 9.031 2.843 -6.301 1.00 93.50 97 PHE A CA 1
ATOM 708 C C . PHE A 1 97 ? 9.859 1.811 -7.082 1.00 93.50 97 PHE A C 1
ATOM 710 O O . PHE A 1 97 ? 10.517 2.168 -8.059 1.00 93.50 97 PHE A O 1
ATOM 717 N N . LEU A 1 98 ? 9.813 0.534 -6.689 1.00 92.31 98 LEU A N 1
ATOM 718 C CA . LEU A 1 98 ? 10.501 -0.542 -7.410 1.00 92.31 98 LEU A CA 1
ATOM 719 C C . LEU A 1 98 ? 9.863 -0.851 -8.771 1.00 92.31 98 LEU A C 1
ATOM 721 O O . LEU A 1 98 ? 10.587 -1.142 -9.721 1.00 92.31 98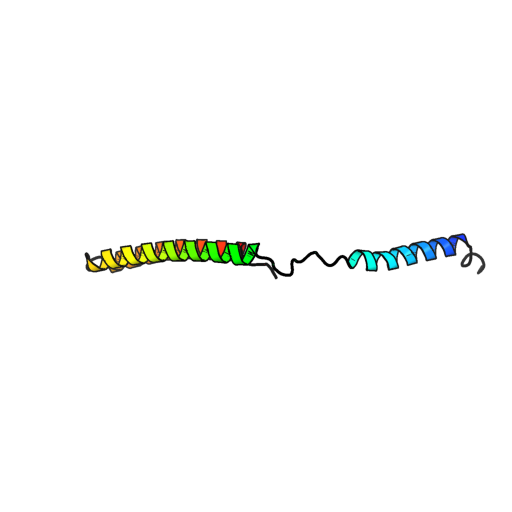 LEU A O 1
ATOM 725 N N . CYS A 1 99 ? 8.532 -0.806 -8.868 1.00 91.44 99 CYS A N 1
ATOM 726 C CA . CYS A 1 99 ? 7.809 -1.128 -10.101 1.00 91.44 99 CYS A CA 1
ATOM 727 C C . CYS A 1 99 ? 7.776 0.020 -11.117 1.00 91.44 99 CYS A C 1
ATOM 729 O O . CYS A 1 99 ? 7.539 -0.232 -12.297 1.00 91.44 99 CYS A O 1
ATOM 731 N N . THR A 1 100 ? 7.978 1.265 -10.689 1.00 87.25 100 THR A N 1
ATOM 732 C CA . THR A 1 100 ? 7.902 2.442 -11.569 1.00 87.25 100 THR A CA 1
ATOM 733 C C . THR A 1 100 ? 9.152 2.543 -12.458 1.00 87.25 100 THR A C 1
ATOM 735 O O . THR A 1 100 ? 10.261 2.313 -11.962 1.00 87.25 100 THR A O 1
ATOM 738 N N . PRO A 1 101 ? 9.027 2.896 -13.757 1.00 77.81 101 PRO A N 1
ATOM 739 C CA . PRO A 1 101 ? 10.183 3.034 -14.634 1.00 77.81 101 PRO A CA 1
ATOM 740 C C . PRO A 1 101 ? 11.084 4.157 -14.126 1.00 77.81 101 PRO A C 1
ATOM 742 O O . PRO A 1 101 ? 10.607 5.224 -13.735 1.00 77.81 101 PRO A O 1
ATOM 745 N N . LYS A 1 102 ? 12.397 3.931 -14.154 1.00 73.81 102 LYS A N 1
ATOM 746 C CA . LYS A 1 102 ? 13.369 4.987 -13.862 1.00 73.81 102 LYS A CA 1
ATOM 747 C C . LYS A 1 102 ? 13.587 5.776 -15.154 1.00 73.81 102 LYS A C 1
ATOM 749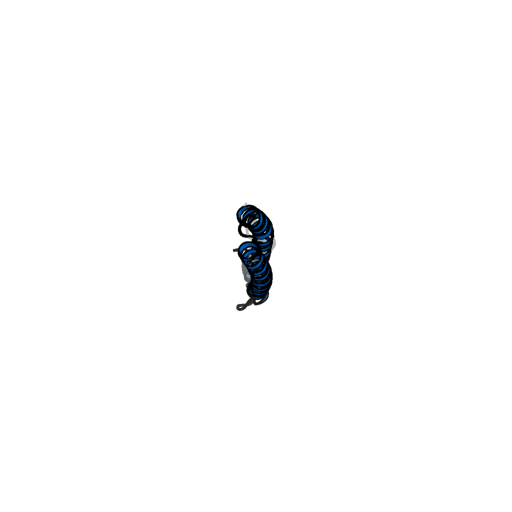 O O . LYS A 1 102 ? 13.924 5.171 -16.171 1.00 73.81 102 LYS A O 1
ATOM 754 N N . ALA A 1 103 ? 13.298 7.077 -15.112 1.00 62.34 103 ALA A N 1
ATOM 755 C CA . ALA A 1 103 ? 13.536 8.002 -16.220 1.00 62.34 103 ALA A CA 1
ATOM 756 C C . ALA A 1 103 ? 15.033 8.122 -16.533 1.00 62.34 103 ALA A C 1
ATOM 758 O O . ALA A 1 103 ? 15.831 8.098 -15.565 1.00 62.34 103 ALA A O 1
#

Secondary structure (DSSP, 8-state):
--TTTT-HHHHHHHHHHHHHHHHHHHHTT------SS--HHHHHHHHHHHHHHHHHHHHHHHHHHHHHH-GGGHHHHHHHHHHHHHHHHHHHHHHHHHHSPP-

Mean predicted aligned error: 12.81 Å

Radius of gyration: 32.15 Å; Cα contacts (8 Å, |Δi|>4): 34; chains: 1; bounding box: 81×22×74 Å

pLDDT: mean 84.89, std 15.31, range [50.5, 98.56]